Protein AF-A0A1B0BIV6-F1 (afdb_monomer_lite)

Radius of gyration: 35.6 Å; chains: 1; bounding box: 44×99×68 Å

Sequence (105 aa):
MRLVGKKIVEISVAVNWYRNVVSNYLKHSDKYSRIKHSGVILTVDQWRKRKRIRHLATNEIKAKLVANLRRHRVQQLLKDAIRLGYEHKIAKPRFTLCHKNAPFL

Structure (mmCIF, N/CA/C/O backbone):
data_AF-A0A1B0BIV6-F1
#
_entry.id   AF-A0A1B0BIV6-F1
#
loop_
_atom_site.group_PDB
_atom_site.id
_atom_site.type_symbol
_atom_site.label_atom_id
_atom_site.label_alt_id
_atom_site.label_comp_id
_atom_site.label_asym_id
_atom_site.label_entity_id
_atom_site.label_seq_id
_atom_site.pdbx_PDB_ins_code
_atom_site.Cartn_x
_atom_site.Cartn_y
_atom_site.Cartn_z
_atom_site.occupancy
_atom_site.B_iso_or_equiv
_atom_site.auth_seq_id
_atom_site.auth_comp_id
_atom_site.auth_asym_id
_atom_site.auth_atom_id
_atom_site.pdbx_PDB_model_num
ATOM 1 N N . MET A 1 1 ? -28.073 4.064 11.476 1.00 58.59 1 MET A N 1
ATOM 2 C CA . MET A 1 1 ? -27.286 3.220 12.406 1.00 58.59 1 MET A CA 1
ATOM 3 C C . MET A 1 1 ? -26.933 4.064 13.636 1.00 58.59 1 MET A C 1
ATOM 5 O O . MET A 1 1 ? -26.197 5.028 13.484 1.00 58.59 1 MET A O 1
ATOM 9 N N . ARG A 1 2 ? -27.516 3.814 14.823 1.00 66.75 2 ARG A N 1
ATOM 10 C CA . ARG A 1 2 ? -27.185 4.586 16.045 1.00 66.75 2 ARG A CA 1
ATOM 11 C C . ARG A 1 2 ? -25.873 4.054 16.640 1.00 66.75 2 ARG A C 1
ATOM 13 O O . ARG A 1 2 ? -25.800 2.878 16.990 1.00 66.75 2 ARG A O 1
ATOM 20 N N . LEU A 1 3 ? -24.843 4.901 16.704 1.00 68.38 3 LEU A N 1
ATOM 21 C CA . LEU A 1 3 ? -23.510 4.575 17.249 1.00 68.38 3 LEU A CA 1
ATOM 22 C C . LEU A 1 3 ? -23.336 5.003 18.720 1.00 68.38 3 LEU A C 1
ATOM 24 O O . LEU A 1 3 ? -22.324 4.692 19.339 1.00 68.38 3 LEU A O 1
ATOM 28 N N . VAL A 1 4 ? -24.321 5.711 19.278 1.00 72.88 4 VAL A N 1
ATOM 29 C CA . VAL A 1 4 ? -24.288 6.256 20.642 1.00 72.88 4 VAL A CA 1
ATOM 30 C C . VAL A 1 4 ? -24.298 5.114 21.664 1.00 72.88 4 VAL A C 1
ATOM 32 O O . VAL A 1 4 ? -25.176 4.257 21.613 1.00 72.88 4 VAL A O 1
ATOM 35 N N . GLY A 1 5 ? -23.312 5.095 22.566 1.00 79.44 5 GLY A N 1
ATOM 36 C CA . GLY A 1 5 ? -23.193 4.103 23.646 1.00 79.44 5 GLY A CA 1
ATOM 37 C C . GLY A 1 5 ? -22.549 2.763 23.261 1.00 79.44 5 GLY A C 1
ATOM 38 O O . GLY A 1 5 ? -22.423 1.890 24.115 1.00 79.44 5 GLY A O 1
ATOM 39 N N . LYS A 1 6 ? -22.119 2.581 22.007 1.00 86.31 6 LYS A N 1
ATOM 40 C CA . LYS A 1 6 ? -21.479 1.333 21.558 1.00 86.31 6 LYS A CA 1
ATOM 41 C C . LYS A 1 6 ? -19.998 1.272 21.916 1.00 86.31 6 LYS A C 1
ATOM 43 O O . LYS A 1 6 ? -19.293 2.282 21.900 1.00 86.31 6 LYS A O 1
ATOM 48 N N . LYS A 1 7 ? -19.496 0.059 22.164 1.00 92.31 7 LYS A N 1
ATOM 49 C CA . LYS A 1 7 ? -18.056 -0.175 22.352 1.00 92.31 7 LYS A CA 1
ATOM 50 C C . LYS A 1 7 ? -17.303 0.123 21.051 1.00 92.31 7 LYS A C 1
ATOM 52 O O . LYS A 1 7 ? -17.774 -0.199 19.963 1.00 92.31 7 LYS A O 1
ATOM 57 N N . ILE A 1 8 ? -16.076 0.646 21.159 1.00 91.44 8 ILE A N 1
ATOM 58 C CA . ILE A 1 8 ? -15.207 0.968 20.003 1.00 91.44 8 ILE A CA 1
ATOM 59 C C . ILE A 1 8 ? -15.034 -0.234 19.062 1.00 91.44 8 ILE A C 1
ATOM 61 O O . ILE A 1 8 ? -14.944 -0.063 17.850 1.00 91.44 8 ILE A O 1
ATOM 65 N N . VAL A 1 9 ? -15.017 -1.454 19.607 1.00 93.31 9 VAL A N 1
ATOM 66 C CA . VAL A 1 9 ? -14.917 -2.697 18.829 1.00 93.31 9 VAL A CA 1
ATOM 67 C C . VAL A 1 9 ? -16.105 -2.876 17.884 1.00 93.31 9 VAL A C 1
ATOM 69 O O . VAL A 1 9 ? -15.907 -3.183 16.714 1.00 93.31 9 VAL A O 1
ATOM 72 N N . GLU A 1 10 ? -17.324 -2.649 18.365 1.00 93.06 10 GLU A N 1
ATOM 73 C CA . GLU A 1 10 ? -18.545 -2.793 17.565 1.00 93.06 10 GLU A CA 1
ATOM 74 C C . GLU A 1 10 ? -18.610 -1.734 16.470 1.00 93.06 10 GLU A C 1
ATOM 76 O O . GLU A 1 10 ? -18.988 -2.029 15.340 1.00 93.06 10 GLU A O 1
ATOM 81 N N . ILE A 1 11 ? -18.197 -0.507 16.798 1.00 91.44 11 ILE A N 1
ATOM 82 C CA . ILE A 1 11 ? -18.099 0.583 15.829 1.00 91.44 11 ILE A CA 1
ATOM 83 C C . ILE A 1 11 ? -17.068 0.209 14.759 1.00 91.44 11 ILE A C 1
ATOM 85 O O . ILE A 1 11 ? -17.383 0.241 13.580 1.00 91.44 11 ILE A O 1
ATOM 89 N N . SER A 1 12 ? -15.874 -0.230 15.159 1.00 93.56 12 SER A N 1
ATOM 90 C CA . SER A 1 12 ? -14.800 -0.677 14.261 1.00 93.56 12 SER A CA 1
ATOM 91 C C . SER A 1 12 ? -15.256 -1.751 13.270 1.00 93.56 12 SER A C 1
ATOM 93 O O . SER A 1 12 ? -14.968 -1.625 12.082 1.00 93.56 12 SER A O 1
ATOM 95 N N . VAL A 1 13 ? -16.019 -2.749 13.725 1.00 93.12 13 VAL A N 1
ATOM 96 C CA . VAL A 1 13 ? -16.598 -3.783 12.852 1.00 93.12 13 VAL A CA 1
ATOM 97 C C . VAL A 1 13 ? -17.661 -3.190 11.923 1.00 93.12 13 VAL A C 1
ATOM 99 O O . VAL A 1 13 ? -17.630 -3.440 10.724 1.00 93.12 13 VAL A O 1
ATOM 102 N N . ALA A 1 14 ? -18.563 -2.362 12.452 1.00 92.25 14 ALA A N 1
ATOM 103 C CA . ALA A 1 14 ? -19.639 -1.739 11.685 1.00 92.25 14 ALA A CA 1
ATOM 104 C C . ALA A 1 14 ? -19.145 -0.822 10.554 1.00 92.25 14 ALA A C 1
ATOM 106 O O . ALA A 1 14 ? -19.751 -0.807 9.486 1.00 92.25 14 ALA A O 1
ATOM 107 N N . VAL A 1 15 ? -18.069 -0.057 10.781 1.00 90.56 15 VAL A N 1
ATOM 108 C CA . VAL A 1 15 ? -17.464 0.824 9.760 1.00 90.56 15 VAL A CA 1
ATOM 109 C C . VAL A 1 15 ? -16.301 0.166 9.009 1.00 90.56 15 VAL A C 1
ATOM 111 O O . VAL A 1 15 ? -15.711 0.799 8.139 1.00 90.56 15 VAL A O 1
ATOM 114 N N . ASN A 1 16 ? -15.965 -1.090 9.326 1.00 94.69 16 ASN A N 1
ATOM 115 C CA . ASN A 1 16 ? -14.816 -1.823 8.785 1.00 94.69 16 ASN A CA 1
ATOM 116 C C . ASN A 1 16 ? -13.484 -1.045 8.875 1.00 94.69 16 ASN A C 1
ATOM 118 O O . ASN A 1 16 ? -12.672 -1.034 7.950 1.00 94.69 16 ASN A O 1
ATOM 122 N N . TRP A 1 17 ? -13.273 -0.333 9.982 1.00 92.81 17 TRP A N 1
ATOM 123 C CA . TRP A 1 17 ? -12.102 0.518 10.214 1.00 92.81 17 TRP A CA 1
ATOM 124 C C . TRP A 1 17 ? -11.345 0.060 11.454 1.00 92.81 17 TRP A C 1
ATOM 126 O O . TRP A 1 17 ? -11.940 -0.435 12.408 1.00 92.81 17 TRP A O 1
ATOM 136 N N . TYR A 1 18 ? -10.028 0.267 11.491 1.00 94.62 18 TYR A N 1
ATOM 137 C CA . TYR A 1 18 ? -9.214 -0.099 12.650 1.00 94.62 18 TYR A CA 1
ATOM 138 C C . TYR A 1 18 ? -9.651 0.637 13.923 1.00 94.62 18 TYR A C 1
ATOM 140 O O . TYR A 1 18 ? -9.912 1.841 13.909 1.00 94.62 18 TYR A O 1
ATOM 148 N N . ARG A 1 19 ? -9.625 -0.070 15.060 1.00 93.75 19 ARG A N 1
ATOM 149 C CA . ARG A 1 19 ? -9.989 0.475 16.383 1.00 93.75 19 ARG A CA 1
ATOM 150 C C . ARG A 1 19 ? -9.233 1.762 16.726 1.00 93.75 19 ARG A C 1
ATOM 152 O O . ARG A 1 19 ? -9.833 2.678 17.276 1.00 93.75 19 ARG A O 1
ATOM 159 N N . ASN A 1 20 ? -7.953 1.857 16.359 1.00 93.88 20 ASN A N 1
ATOM 160 C CA . ASN A 1 20 ? -7.136 3.052 16.602 1.00 93.88 20 ASN A CA 1
ATOM 161 C C . ASN A 1 20 ? -7.629 4.265 15.803 1.00 93.88 20 ASN A C 1
ATOM 163 O O . ASN A 1 20 ? -7.686 5.367 16.339 1.00 93.88 20 ASN A O 1
ATOM 167 N N . VAL A 1 21 ? -8.034 4.057 14.547 1.00 90.19 21 VAL A N 1
ATOM 168 C CA . VAL A 1 21 ? -8.581 5.109 13.675 1.00 90.19 21 VAL A CA 1
ATOM 169 C C . VAL A 1 21 ? -9.915 5.598 14.231 1.00 90.19 21 VAL A C 1
ATOM 171 O O . VAL A 1 21 ? -10.107 6.797 14.410 1.00 90.19 21 VAL A O 1
ATOM 174 N N . VAL A 1 22 ? -10.801 4.668 14.597 1.00 91.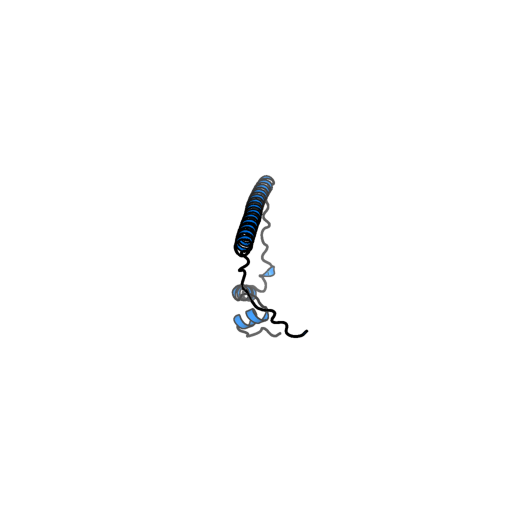06 22 VAL A N 1
ATOM 175 C CA . VAL A 1 22 ? -12.099 4.982 15.214 1.00 91.06 22 VAL A CA 1
ATOM 176 C C . VAL A 1 22 ? -11.917 5.711 16.547 1.00 91.06 22 VAL A C 1
ATOM 178 O O . VAL A 1 22 ? -12.565 6.724 16.789 1.00 91.06 22 VAL A O 1
ATOM 181 N N . SER A 1 23 ? -10.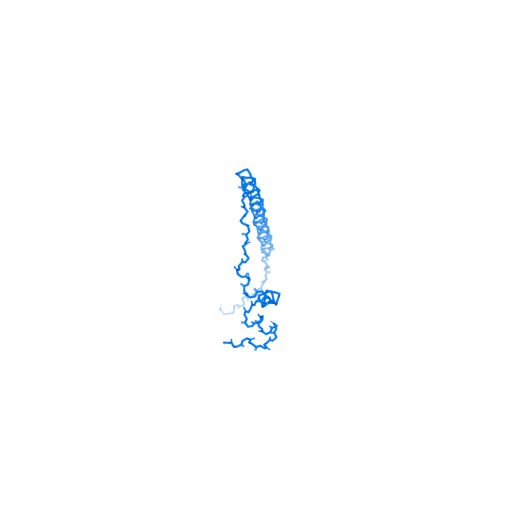999 5.247 17.396 1.00 91.62 23 SER A N 1
ATOM 182 C CA . SER A 1 23 ? -10.664 5.904 18.664 1.00 91.62 23 SER A CA 1
ATOM 183 C C . SER A 1 23 ? -10.160 7.332 18.445 1.00 91.62 23 SER A C 1
ATOM 185 O O . SER A 1 23 ? -10.623 8.255 19.112 1.00 91.62 23 SER A O 1
ATOM 187 N N . ASN A 1 24 ? -9.227 7.533 17.512 1.00 89.88 24 ASN A N 1
ATOM 188 C CA . ASN A 1 24 ? -8.689 8.861 17.211 1.00 89.88 24 ASN A CA 1
ATOM 189 C C . ASN A 1 24 ? -9.762 9.795 16.640 1.00 89.88 24 ASN A C 1
ATOM 191 O O . ASN A 1 24 ? -9.798 10.970 17.003 1.00 89.88 24 ASN A O 1
ATOM 195 N N . TYR A 1 25 ? -10.664 9.269 15.809 1.00 88.81 25 TYR A N 1
ATOM 196 C CA . TYR A 1 25 ? -11.804 10.016 15.289 1.00 88.81 25 TYR A CA 1
ATOM 197 C C . TYR A 1 25 ? -12.757 10.457 16.401 1.00 88.81 25 TYR A C 1
ATOM 199 O O . TYR A 1 25 ? -13.107 11.628 16.470 1.00 88.81 25 TYR A O 1
ATOM 207 N N . LEU A 1 26 ? -13.136 9.560 17.315 1.00 88.12 26 LEU A N 1
ATOM 208 C CA . LEU A 1 26 ? -14.063 9.889 18.403 1.00 88.12 26 LEU A CA 1
ATOM 209 C C . LEU A 1 26 ? -13.474 10.904 19.398 1.00 88.12 26 LEU A C 1
ATOM 211 O O . LEU A 1 26 ? -14.199 11.776 19.870 1.00 88.12 26 LEU A O 1
ATOM 215 N N . LYS A 1 27 ? -12.166 10.833 19.684 1.00 89.75 27 LYS A N 1
ATOM 216 C CA . LYS A 1 27 ? -11.472 11.772 20.589 1.00 89.75 27 LYS A CA 1
ATOM 217 C C . LYS A 1 27 ? -11.352 13.191 20.032 1.00 89.75 27 LYS A C 1
ATOM 219 O O . LYS A 1 27 ? -11.294 14.145 20.802 1.00 89.75 27 LYS A O 1
ATOM 224 N N . HIS A 1 28 ? -11.276 13.329 18.712 1.00 87.81 28 HIS A N 1
ATOM 225 C CA . HIS A 1 28 ? -11.015 14.600 18.037 1.00 87.81 28 HIS A CA 1
ATOM 226 C C . HIS A 1 28 ? -11.990 14.824 16.881 1.00 87.81 28 HIS A C 1
ATOM 228 O O . HIS A 1 28 ? -11.580 15.259 15.810 1.00 87.81 28 HIS A O 1
ATOM 234 N N . SER A 1 29 ? -13.267 14.487 17.065 1.00 85.06 29 SER A N 1
ATOM 235 C CA . SER A 1 29 ? -14.251 14.443 15.969 1.00 85.06 29 SER A CA 1
ATOM 236 C C . SER A 1 29 ? -14.410 15.777 15.230 1.00 85.06 29 SER A C 1
ATOM 238 O O . SER A 1 29 ? -14.552 15.800 14.009 1.00 85.06 29 SER A O 1
ATOM 240 N N . ASP A 1 30 ? -14.289 16.889 15.950 1.00 83.62 30 ASP A N 1
ATOM 241 C CA . ASP A 1 30 ? -14.319 18.266 15.454 1.00 83.62 30 ASP A CA 1
ATOM 242 C C . ASP A 1 30 ? -13.058 18.661 14.660 1.00 83.62 30 ASP A C 1
ATOM 244 O O . ASP A 1 30 ? -13.111 19.504 13.758 1.00 83.62 30 ASP A O 1
ATOM 248 N N . LYS A 1 31 ? -11.918 18.044 14.986 1.00 83.56 31 LYS A N 1
ATOM 249 C CA . LYS A 1 31 ? -10.587 18.376 14.451 1.00 83.56 31 LYS A CA 1
ATOM 250 C C . LYS A 1 31 ? -10.039 17.345 13.472 1.00 83.56 31 LYS A C 1
ATOM 252 O O . LYS A 1 31 ? -9.097 17.665 12.754 1.00 83.56 31 LYS A O 1
ATOM 257 N N . TYR A 1 32 ? -10.613 16.146 13.403 1.00 80.44 32 TYR A N 1
ATOM 258 C CA . TYR A 1 32 ? -10.036 15.004 12.691 1.00 80.44 32 TYR A CA 1
ATOM 259 C C . TYR A 1 32 ? -9.790 15.292 11.205 1.00 80.44 32 TYR A C 1
ATOM 261 O O . TYR A 1 32 ? -8.738 14.955 10.671 1.00 80.44 32 TYR A O 1
ATOM 269 N N . SER A 1 33 ? -10.726 15.978 10.544 1.00 75.00 33 SER A N 1
ATOM 270 C CA . SER A 1 33 ? -10.608 16.394 9.139 1.00 75.00 33 SER A CA 1
ATOM 271 C C . SER A 1 33 ? -9.913 17.746 8.944 1.00 75.00 33 SER A C 1
ATOM 273 O O . SER A 1 33 ? -9.629 18.135 7.814 1.00 75.00 33 SER A O 1
ATOM 275 N N . ARG A 1 34 ? -9.646 18.482 10.030 1.00 77.38 34 ARG A N 1
ATOM 276 C CA . ARG A 1 34 ? -9.066 19.835 9.999 1.00 77.38 34 ARG A CA 1
ATOM 277 C C . ARG A 1 34 ? -7.547 19.839 10.139 1.00 77.38 34 ARG A C 1
ATOM 279 O O . ARG A 1 34 ? -6.937 20.907 10.073 1.00 77.38 34 ARG A O 1
ATOM 286 N N . ILE A 1 35 ? -6.930 18.673 10.327 1.00 75.94 35 ILE A N 1
ATOM 287 C CA . ILE A 1 35 ? -5.475 18.539 10.364 1.00 75.94 35 ILE A CA 1
ATOM 288 C C . ILE A 1 35 ? -4.937 18.848 8.964 1.00 75.94 35 ILE A C 1
ATOM 290 O O . ILE A 1 35 ? -5.040 18.044 8.039 1.00 75.94 35 ILE A O 1
ATOM 294 N N . LYS A 1 36 ? -4.366 20.044 8.798 1.00 73.62 36 LYS A N 1
ATOM 295 C CA . LYS A 1 36 ? -3.649 20.411 7.577 1.00 73.62 36 LYS A CA 1
ATOM 296 C C . LYS A 1 36 ? -2.312 19.683 7.570 1.00 73.62 36 LYS A C 1
ATOM 298 O O . LYS A 1 36 ? -1.449 19.951 8.402 1.00 73.62 36 LYS A O 1
ATOM 303 N N . HIS A 1 37 ? -2.126 18.786 6.613 1.00 72.38 37 HIS A N 1
ATOM 304 C CA . HIS A 1 37 ? -0.802 18.265 6.311 1.00 72.38 37 HIS A CA 1
ATOM 305 C C . HIS A 1 37 ? -0.029 19.336 5.544 1.00 72.38 37 HIS A C 1
ATOM 307 O O . HIS A 1 37 ? -0.509 19.844 4.528 1.00 72.38 37 HIS A O 1
ATOM 313 N N . SER A 1 38 ? 1.159 19.702 6.026 1.00 78.19 38 SER A N 1
ATOM 314 C CA . SER A 1 38 ? 2.061 20.538 5.244 1.00 78.19 38 SER A CA 1
ATOM 315 C C . SER A 1 38 ? 2.438 19.778 3.973 1.00 78.19 38 SER A C 1
ATOM 317 O O . SER A 1 38 ? 2.952 18.658 4.011 1.00 78.19 38 SER A O 1
ATOM 319 N N . GLY A 1 39 ? 2.133 20.373 2.820 1.00 68.81 39 GLY A N 1
ATOM 320 C CA . GLY A 1 39 ? 2.620 19.864 1.549 1.00 68.81 39 GLY A CA 1
ATOM 321 C C . GLY A 1 39 ? 4.143 19.897 1.559 1.00 68.81 39 GLY A C 1
ATOM 322 O O . GLY A 1 39 ? 4.745 20.880 1.994 1.00 68.81 39 GLY A O 1
ATOM 323 N N . VAL A 1 40 ? 4.783 18.826 1.096 1.00 77.06 40 VAL A N 1
ATOM 324 C CA . VAL A 1 40 ? 6.237 18.830 0.946 1.00 77.06 40 VAL A CA 1
ATOM 325 C C . VAL A 1 40 ? 6.586 19.791 -0.189 1.00 77.06 40 VAL A C 1
ATOM 327 O O . VAL A 1 40 ? 6.460 19.440 -1.362 1.00 77.06 40 VAL A O 1
ATOM 330 N N . ILE A 1 41 ? 7.031 20.998 0.156 1.00 73.06 41 ILE A N 1
ATOM 331 C CA . ILE A 1 41 ? 7.604 21.941 -0.804 1.00 73.06 41 ILE A CA 1
ATOM 332 C C . ILE A 1 41 ? 9.027 21.464 -1.083 1.00 73.06 41 ILE A C 1
ATOM 334 O O . ILE A 1 41 ? 9.935 21.644 -0.275 1.00 73.06 41 ILE A O 1
ATOM 338 N N . LEU A 1 42 ? 9.203 20.777 -2.208 1.00 74.62 42 LEU A N 1
ATOM 339 C CA . LEU A 1 42 ? 10.520 20.358 -2.671 1.00 74.62 42 LEU A CA 1
ATOM 340 C C . LEU A 1 42 ? 11.131 21.473 -3.504 1.00 74.62 42 LEU A C 1
ATOM 342 O O . LEU A 1 42 ? 10.493 21.979 -4.426 1.00 74.62 42 LEU A O 1
ATOM 346 N N . THR A 1 43 ? 12.398 21.787 -3.250 1.00 82.38 43 THR A N 1
ATOM 347 C CA . THR A 1 43 ? 13.177 22.570 -4.212 1.00 82.38 43 THR A CA 1
ATOM 348 C C . THR A 1 43 ? 13.343 21.775 -5.514 1.00 82.38 43 THR A C 1
ATOM 350 O O . THR A 1 43 ? 13.272 20.538 -5.519 1.00 82.38 43 THR A O 1
ATOM 353 N N . VAL A 1 44 ? 13.585 22.466 -6.635 1.00 77.44 44 VAL A N 1
ATOM 354 C CA . VAL A 1 44 ? 13.768 21.834 -7.960 1.00 77.44 44 VAL A CA 1
ATOM 355 C C . VAL A 1 44 ? 14.822 20.718 -7.908 1.00 77.44 44 VAL A C 1
ATOM 357 O O . VAL A 1 44 ? 14.619 19.638 -8.471 1.00 77.44 44 VAL A O 1
ATOM 360 N N . ASP A 1 45 ? 15.903 20.926 -7.157 1.00 81.38 45 ASP A N 1
ATOM 361 C CA . ASP A 1 45 ? 16.974 19.942 -6.991 1.00 81.38 45 ASP A CA 1
ATOM 362 C C . ASP A 1 45 ? 16.556 18.728 -6.167 1.00 81.38 45 ASP A C 1
ATOM 364 O O . ASP A 1 45 ? 16.868 17.590 -6.530 1.00 81.38 45 ASP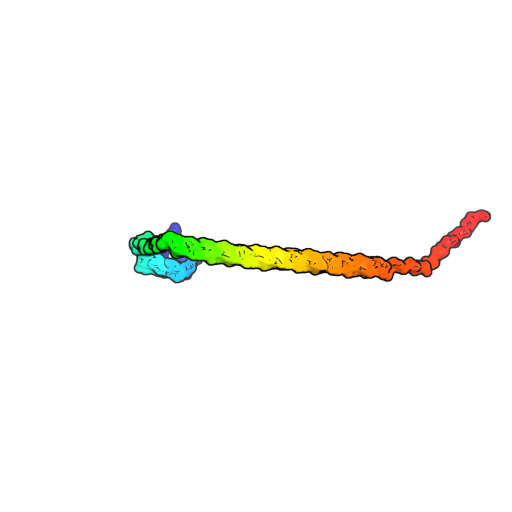 A O 1
ATOM 368 N N . GLN A 1 46 ? 15.809 18.929 -5.082 1.00 81.31 46 GLN A N 1
ATOM 369 C CA . GLN A 1 46 ? 15.274 17.822 -4.291 1.00 81.31 46 GLN A CA 1
ATOM 370 C C . GLN A 1 46 ? 14.265 17.000 -5.098 1.00 81.31 46 GLN A C 1
ATOM 372 O O . GLN A 1 46 ? 14.256 15.768 -5.011 1.00 81.31 46 GLN A O 1
ATOM 377 N N . TRP A 1 47 ? 13.458 17.654 -5.936 1.00 79.69 47 TRP A N 1
ATOM 378 C CA . TRP A 1 47 ? 12.537 16.970 -6.837 1.00 79.69 47 TRP A CA 1
ATOM 379 C C . TRP A 1 47 ? 13.283 16.137 -7.885 1.00 79.69 47 TRP A C 1
ATOM 381 O O . TRP A 1 47 ? 12.987 14.948 -8.046 1.00 79.69 47 TRP A O 1
ATOM 391 N N . ARG A 1 48 ? 14.311 16.706 -8.535 1.00 81.75 48 ARG A N 1
ATOM 392 C CA . ARG A 1 48 ? 15.174 15.980 -9.487 1.00 81.75 48 ARG A CA 1
ATOM 393 C C . ARG A 1 48 ? 15.873 14.790 -8.829 1.00 81.75 48 ARG A C 1
ATOM 395 O O . ARG A 1 48 ? 15.850 13.696 -9.395 1.00 81.75 48 ARG A O 1
ATOM 402 N N . LYS A 1 49 ? 16.429 14.959 -7.622 1.00 83.25 49 LYS A N 1
ATOM 403 C CA . LYS A 1 49 ? 17.056 13.871 -6.846 1.00 83.25 49 LYS A CA 1
ATOM 404 C C . LYS A 1 49 ? 16.056 12.753 -6.536 1.00 83.25 49 LYS A C 1
ATOM 406 O O . LYS A 1 49 ? 16.317 11.597 -6.862 1.00 83.25 49 LYS A O 1
ATOM 411 N N . ARG A 1 50 ? 14.869 13.082 -6.010 1.00 81.75 50 ARG A N 1
ATOM 412 C CA . ARG A 1 50 ? 13.807 12.090 -5.740 1.00 81.75 50 ARG A CA 1
ATOM 413 C C . ARG A 1 50 ? 13.320 11.384 -7.002 1.00 81.75 50 ARG A C 1
ATOM 415 O O . ARG A 1 50 ? 12.981 10.203 -6.950 1.00 81.75 50 ARG A O 1
ATOM 422 N N . LYS A 1 51 ? 13.249 12.086 -8.134 1.00 80.31 51 LYS A N 1
ATOM 423 C CA . LYS A 1 51 ? 12.864 11.492 -9.420 1.00 80.31 51 LYS A CA 1
ATOM 424 C C . LYS A 1 51 ? 13.921 10.499 -9.911 1.00 80.31 51 LYS A C 1
ATOM 426 O O . LYS A 1 51 ? 13.559 9.396 -10.308 1.00 80.31 51 LYS A O 1
ATOM 431 N N . ARG A 1 52 ? 15.212 10.841 -9.817 1.00 83.00 52 ARG A N 1
ATOM 432 C CA . ARG A 1 52 ? 16.317 9.927 -10.163 1.00 83.00 52 ARG A CA 1
ATOM 433 C C . ARG A 1 52 ? 16.310 8.664 -9.300 1.00 83.00 52 ARG A C 1
ATOM 435 O O . ARG A 1 52 ? 16.355 7.575 -9.856 1.00 83.00 52 ARG A O 1
ATOM 442 N N . ILE A 1 53 ? 16.163 8.799 -7.979 1.00 82.56 53 ILE A N 1
ATOM 443 C CA . ILE A 1 53 ? 16.094 7.651 -7.055 1.00 82.56 53 ILE A CA 1
ATOM 444 C C . ILE A 1 53 ? 14.930 6.720 -7.423 1.00 82.56 53 ILE A C 1
ATOM 446 O O . ILE A 1 53 ? 15.116 5.511 -7.529 1.00 82.56 53 ILE A O 1
ATOM 450 N N . ARG A 1 54 ? 13.740 7.276 -7.690 1.00 81.81 54 ARG A N 1
ATOM 451 C CA . ARG A 1 54 ? 12.577 6.479 -8.113 1.00 81.81 54 ARG A CA 1
ATOM 452 C C . ARG A 1 54 ? 12.815 5.744 -9.433 1.00 81.81 54 ARG A C 1
ATOM 454 O O . ARG A 1 54 ? 12.467 4.570 -9.536 1.00 81.81 54 ARG A O 1
ATOM 461 N N . HIS A 1 55 ? 13.422 6.399 -10.423 1.00 80.69 55 HIS A N 1
ATOM 462 C CA . HIS A 1 55 ? 13.761 5.745 -11.690 1.00 80.69 55 HIS A CA 1
ATOM 463 C C . HIS A 1 55 ? 14.772 4.608 -11.508 1.00 80.69 55 HIS A C 1
ATOM 465 O O . HIS A 1 55 ? 14.563 3.535 -12.070 1.00 80.69 55 HIS A O 1
ATOM 471 N N . LEU A 1 56 ? 15.820 4.808 -10.702 1.00 80.44 56 LEU A N 1
ATOM 472 C CA . LEU A 1 56 ? 16.817 3.770 -10.416 1.00 80.44 56 LEU A CA 1
ATOM 473 C C . LEU A 1 56 ? 16.180 2.551 -9.739 1.00 80.44 56 LEU A C 1
ATOM 475 O O . LEU A 1 56 ? 16.314 1.440 -10.247 1.00 80.44 56 LEU A O 1
ATOM 479 N N . ALA A 1 57 ? 15.385 2.764 -8.687 1.00 79.81 57 ALA A N 1
ATOM 480 C CA . ALA A 1 57 ? 14.676 1.683 -8.000 1.00 79.81 57 ALA A CA 1
ATOM 481 C C . ALA A 1 57 ? 13.735 0.911 -8.945 1.00 79.81 57 ALA A C 1
ATOM 483 O O . ALA A 1 57 ? 13.675 -0.317 -8.917 1.00 79.81 57 ALA A O 1
ATOM 484 N N . THR A 1 58 ? 13.033 1.620 -9.834 1.00 82.31 58 THR A N 1
ATOM 485 C CA . THR A 1 58 ? 12.130 0.990 -10.813 1.00 82.31 58 THR A CA 1
ATOM 486 C C . THR A 1 58 ? 12.902 0.138 -11.824 1.00 82.31 58 THR A C 1
ATOM 488 O O . THR A 1 58 ? 12.474 -0.967 -12.161 1.00 82.31 58 THR A O 1
ATOM 491 N N . ASN A 1 59 ? 14.059 0.618 -12.287 1.00 83.00 59 ASN A N 1
ATOM 492 C CA . ASN A 1 59 ? 14.908 -0.115 -13.224 1.00 83.00 59 ASN A CA 1
ATOM 493 C C . ASN A 1 59 ? 15.513 -1.372 -12.588 1.00 83.00 59 ASN A C 1
ATOM 495 O O . ASN A 1 59 ? 15.536 -2.422 -13.230 1.00 83.00 59 ASN A O 1
ATOM 499 N N . GLU A 1 60 ? 15.929 -1.305 -11.323 1.00 83.62 60 GLU A N 1
ATOM 500 C CA . GLU A 1 60 ? 16.406 -2.474 -10.575 1.00 83.62 60 GLU A CA 1
ATOM 501 C C . GLU A 1 60 ? 15.312 -3.534 -10.395 1.00 83.62 60 GLU A C 1
ATOM 503 O O . GLU A 1 60 ? 15.552 -4.723 -10.616 1.00 83.62 60 GLU A O 1
ATOM 508 N N . ILE A 1 61 ? 14.088 -3.118 -10.048 1.00 82.38 61 ILE A N 1
ATOM 509 C CA . ILE A 1 61 ? 12.938 -4.027 -9.930 1.00 82.38 61 ILE A CA 1
ATOM 510 C C . ILE A 1 61 ? 12.639 -4.686 -11.281 1.00 82.38 61 ILE A C 1
ATOM 512 O O . ILE A 1 61 ? 12.465 -5.905 -11.355 1.00 82.38 61 ILE A O 1
ATOM 516 N N . LYS A 1 62 ? 12.639 -3.905 -12.368 1.00 84.44 62 LYS A N 1
ATOM 517 C CA . LYS A 1 62 ? 12.423 -4.415 -13.727 1.00 84.44 62 LYS A CA 1
ATOM 518 C C . LYS A 1 62 ? 13.498 -5.428 -14.131 1.00 84.44 62 LYS A C 1
ATOM 520 O O . LYS A 1 62 ? 13.163 -6.476 -14.677 1.00 84.44 62 LYS A O 1
ATOM 525 N N . ALA A 1 63 ? 14.768 -5.158 -13.829 1.00 86.50 63 ALA A N 1
ATOM 526 C CA . ALA A 1 63 ? 15.867 -6.079 -14.108 1.00 86.50 63 ALA A CA 1
ATOM 527 C C . ALA A 1 63 ? 15.708 -7.409 -13.351 1.00 86.50 63 ALA A C 1
ATOM 529 O O . ALA A 1 63 ? 15.829 -8.477 -13.955 1.00 86.50 63 ALA A O 1
ATOM 530 N N . LYS A 1 64 ? 15.350 -7.357 -12.059 1.00 88.38 64 LYS A N 1
ATOM 531 C CA . LYS A 1 64 ? 15.077 -8.554 -11.243 1.00 88.38 64 LYS A CA 1
ATOM 532 C C . LYS A 1 64 ? 13.906 -9.374 -11.791 1.00 88.38 64 LYS A C 1
ATOM 534 O O . LYS A 1 64 ? 14.004 -10.595 -11.881 1.00 88.38 64 LYS A O 1
ATOM 539 N N . LEU A 1 65 ? 12.824 -8.719 -12.214 1.00 87.25 65 LEU A N 1
ATOM 540 C CA . LEU A 1 65 ? 11.676 -9.388 -12.837 1.00 87.25 65 LEU A CA 1
ATOM 541 C C . LEU A 1 65 ? 12.061 -10.095 -14.143 1.00 87.25 65 LEU A C 1
ATOM 543 O O . LEU A 1 65 ? 11.719 -11.261 -14.331 1.00 87.25 65 LEU A O 1
ATOM 547 N N . VAL A 1 66 ? 12.817 -9.429 -15.021 1.00 85.81 66 VAL A N 1
ATOM 548 C CA . VAL A 1 66 ? 13.298 -10.031 -16.277 1.00 85.81 66 VAL A CA 1
ATOM 549 C C . VAL A 1 66 ? 14.210 -11.229 -16.003 1.00 85.81 66 VAL A C 1
ATOM 551 O O . VAL A 1 66 ? 14.075 -12.260 -16.663 1.00 85.81 66 VAL A O 1
ATOM 554 N N . ALA A 1 67 ? 15.104 -11.131 -15.017 1.00 84.38 67 ALA A N 1
ATOM 555 C CA . ALA A 1 67 ? 15.959 -12.244 -14.612 1.00 84.38 67 ALA A CA 1
ATOM 556 C C . ALA A 1 67 ? 15.137 -13.448 -14.114 1.00 84.38 67 ALA A C 1
ATOM 558 O O . ALA A 1 67 ? 15.397 -14.580 -14.522 1.00 84.38 67 ALA A O 1
ATOM 559 N N . ASN A 1 68 ? 14.098 -13.208 -13.309 1.00 87.75 68 ASN A N 1
ATOM 560 C CA . ASN A 1 68 ? 13.202 -14.258 -12.820 1.00 87.75 68 ASN A CA 1
ATOM 561 C C . ASN A 1 68 ? 12.405 -14.925 -13.949 1.00 87.75 68 ASN A C 1
ATOM 563 O O . ASN A 1 68 ? 12.334 -16.153 -13.997 1.00 87.75 68 ASN A O 1
ATOM 567 N N . LEU A 1 69 ? 11.867 -14.145 -14.893 1.00 82.62 69 LEU A N 1
ATOM 568 C CA . LEU A 1 69 ? 11.169 -14.683 -16.068 1.00 82.62 69 LEU A CA 1
ATOM 569 C C . LEU A 1 69 ? 12.093 -15.558 -16.924 1.00 82.62 69 LEU A C 1
ATOM 571 O O . LEU A 1 69 ? 11.707 -16.649 -17.347 1.00 82.62 69 LEU A O 1
ATOM 575 N N . ARG A 1 70 ? 13.339 -15.117 -17.143 1.00 84.25 70 ARG A N 1
ATOM 576 C CA . ARG A 1 70 ? 14.348 -15.907 -17.864 1.00 84.25 70 ARG A CA 1
ATOM 577 C C . ARG A 1 70 ? 14.672 -17.204 -17.128 1.00 84.25 70 ARG A C 1
ATOM 579 O O . ARG A 1 70 ? 14.691 -18.257 -17.758 1.00 84.25 70 ARG A O 1
ATOM 586 N N . ARG A 1 71 ? 14.863 -17.152 -15.806 1.00 86.62 71 ARG A N 1
ATOM 587 C CA . ARG A 1 71 ? 15.125 -18.338 -14.976 1.00 86.62 71 ARG A CA 1
ATOM 588 C C . ARG A 1 71 ? 13.986 -19.352 -15.059 1.00 86.62 71 ARG A C 1
ATOM 590 O O . ARG A 1 71 ? 14.256 -20.531 -15.262 1.00 86.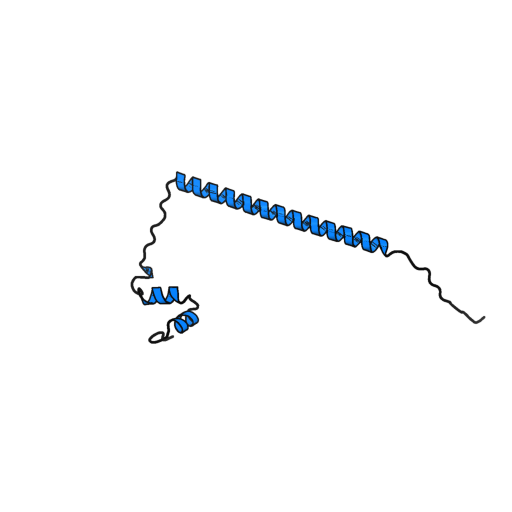62 71 ARG A O 1
ATOM 597 N N . HIS A 1 72 ? 12.738 -18.896 -14.959 1.00 87.19 72 HIS A N 1
ATOM 598 C CA . HIS A 1 72 ? 11.568 -19.763 -15.097 1.00 87.19 72 HIS A CA 1
ATOM 599 C C . HIS A 1 72 ? 11.533 -20.441 -16.470 1.00 87.19 72 HIS A C 1
ATOM 601 O O . HIS A 1 72 ? 11.344 -21.650 -16.564 1.00 87.19 72 HIS A O 1
ATOM 607 N N . ARG A 1 73 ? 11.789 -19.680 -17.542 1.00 84.25 73 ARG A N 1
ATOM 608 C CA . ARG A 1 73 ? 11.831 -20.223 -18.905 1.00 84.25 73 ARG A CA 1
ATOM 609 C C . ARG A 1 73 ? 12.939 -21.263 -19.084 1.00 84.25 73 ARG A C 1
ATOM 611 O O . ARG A 1 73 ? 12.689 -22.304 -19.676 1.00 84.25 73 ARG A O 1
ATOM 618 N N . VAL A 1 74 ? 14.133 -21.020 -18.542 1.00 81.75 74 VAL A N 1
ATOM 619 C CA . VAL A 1 74 ? 15.238 -21.998 -18.560 1.00 81.75 74 VAL A CA 1
ATOM 620 C C . VAL A 1 74 ? 14.859 -23.268 -17.795 1.00 81.75 74 VAL A C 1
ATOM 622 O O . VAL A 1 74 ? 15.087 -24.368 -18.286 1.00 81.75 74 VAL A O 1
ATOM 625 N N . GLN A 1 75 ? 14.234 -23.138 -16.623 1.00 88.31 75 GLN A N 1
ATOM 626 C CA . GLN A 1 75 ? 13.761 -24.290 -15.851 1.00 88.31 75 GLN A CA 1
ATOM 627 C C . GLN A 1 75 ? 12.676 -25.081 -16.586 1.00 88.31 75 GLN A C 1
ATOM 629 O O . GLN A 1 75 ? 12.669 -26.307 -16.516 1.00 88.31 75 GLN A O 1
ATOM 634 N N . GLN A 1 76 ? 11.774 -24.401 -17.292 1.00 88.06 76 GLN A N 1
ATOM 635 C CA . GLN A 1 76 ? 10.744 -25.043 -18.103 1.00 88.06 76 GLN A CA 1
ATOM 636 C C . GLN A 1 76 ? 11.359 -25.821 -19.271 1.00 88.06 76 GLN A C 1
ATOM 638 O O . GLN A 1 76 ? 11.078 -27.005 -19.414 1.00 88.06 76 GLN A O 1
ATOM 643 N N . LEU A 1 77 ? 12.285 -25.207 -20.016 1.00 84.00 77 LEU A N 1
ATOM 644 C CA . LEU A 1 77 ? 13.011 -25.879 -21.098 1.00 84.00 77 LEU A CA 1
ATOM 645 C C . LEU A 1 77 ? 13.792 -27.102 -20.601 1.00 84.00 77 LEU A C 1
ATOM 647 O O . LEU A 1 77 ? 13.794 -28.138 -21.259 1.00 84.00 77 LEU A O 1
ATOM 651 N N . LEU A 1 78 ? 14.424 -27.009 -19.427 1.00 81.38 78 LEU A N 1
ATOM 652 C CA . LEU A 1 78 ? 15.130 -28.140 -18.826 1.00 81.38 78 LEU A CA 1
ATOM 653 C C . LEU A 1 78 ? 14.166 -29.280 -18.460 1.00 81.38 78 LEU A C 1
ATOM 655 O O . LEU A 1 78 ? 14.468 -30.443 -18.717 1.00 81.38 78 LEU A O 1
ATOM 659 N N . LYS A 1 79 ? 12.996 -28.959 -17.892 1.00 84.25 79 LYS A N 1
ATOM 660 C CA . LYS A 1 79 ? 11.953 -29.952 -17.588 1.00 84.25 79 LYS A CA 1
ATOM 661 C C . LYS A 1 79 ? 11.430 -30.631 -18.854 1.00 84.25 79 LYS A C 1
ATOM 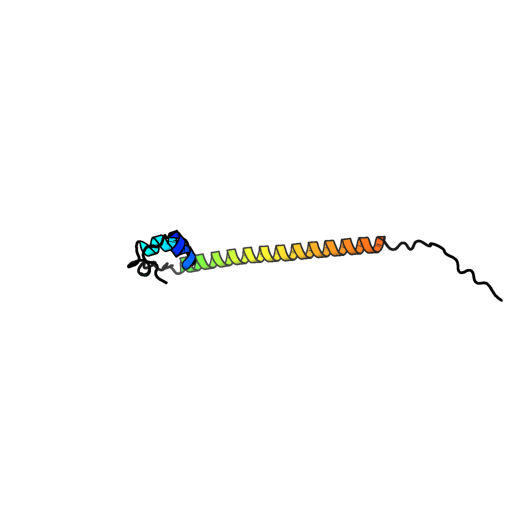663 O O . LYS A 1 79 ? 11.295 -31.852 -18.859 1.00 84.25 79 LYS A O 1
ATOM 668 N N . ASP A 1 80 ? 11.183 -29.865 -19.914 1.00 80.56 80 ASP A N 1
ATOM 669 C CA . ASP A 1 80 ? 10.710 -30.396 -21.194 1.00 80.56 80 ASP A CA 1
ATOM 670 C C . ASP A 1 80 ? 11.767 -31.304 -21.846 1.00 80.56 80 ASP A C 1
ATOM 672 O O . ASP A 1 80 ? 11.443 -32.405 -22.288 1.00 80.56 80 ASP A O 1
ATOM 676 N N . ALA A 1 81 ? 13.046 -30.910 -21.822 1.00 73.94 81 ALA A N 1
ATOM 677 C CA . ALA A 1 81 ? 14.147 -31.724 -22.340 1.00 73.94 81 ALA A CA 1
ATOM 678 C C . ALA A 1 81 ? 14.321 -33.046 -21.570 1.00 73.94 81 ALA A C 1
ATOM 680 O O . ALA A 1 81 ? 14.515 -34.099 -22.179 1.00 73.94 81 ALA A O 1
ATOM 681 N N . ILE A 1 82 ? 14.207 -33.017 -20.237 1.00 74.75 82 ILE A N 1
ATOM 682 C CA . ILE A 1 82 ? 14.243 -34.232 -19.412 1.00 74.75 82 ILE A CA 1
ATOM 683 C C . ILE A 1 82 ? 13.046 -35.133 -19.741 1.00 74.75 82 ILE A C 1
ATOM 685 O O . ILE A 1 82 ? 13.235 -36.334 -19.924 1.00 74.75 82 ILE A O 1
ATOM 689 N N . ARG A 1 83 ? 11.832 -34.574 -19.868 1.00 72.25 83 ARG A N 1
ATOM 690 C CA . ARG A 1 83 ? 10.623 -35.341 -20.215 1.00 72.25 83 ARG A CA 1
ATOM 691 C C . ARG A 1 83 ? 10.775 -36.063 -21.556 1.00 72.25 83 ARG A C 1
ATOM 693 O O . ARG A 1 83 ? 10.542 -37.267 -21.620 1.00 72.25 83 ARG A O 1
ATOM 700 N N . LEU A 1 84 ? 11.253 -35.363 -22.586 1.00 63.84 84 LEU A N 1
ATOM 701 C CA . LEU A 1 84 ? 11.528 -35.949 -23.904 1.00 63.84 84 LEU A CA 1
ATOM 702 C C . LEU A 1 84 ? 12.595 -37.056 -23.841 1.00 63.84 84 LEU A C 1
ATOM 704 O O . LEU A 1 84 ? 12.448 -38.099 -24.475 1.00 63.84 84 LEU A O 1
ATOM 708 N N . GLY A 1 85 ? 13.644 -36.870 -23.034 1.00 59.34 85 GLY A N 1
ATOM 709 C CA . GLY A 1 85 ? 14.685 -37.881 -22.827 1.00 59.34 85 GLY A CA 1
ATOM 710 C C . GLY A 1 85 ? 14.200 -39.156 -22.121 1.00 59.34 85 GLY A C 1
ATOM 711 O O . GLY A 1 85 ? 14.770 -40.226 -22.341 1.00 59.34 85 GLY A O 1
ATOM 712 N N . TYR A 1 86 ? 13.151 -39.069 -21.295 1.00 56.56 86 TYR A N 1
ATOM 713 C CA . TYR A 1 86 ? 12.501 -40.233 -20.681 1.00 56.56 86 TYR A CA 1
ATOM 714 C C . TYR A 1 86 ? 11.576 -40.962 -21.659 1.00 56.56 86 TYR A C 1
ATOM 716 O O . TYR A 1 86 ? 11.636 -42.188 -21.736 1.00 56.56 86 TYR A O 1
ATOM 724 N N . GLU A 1 87 ? 10.777 -40.239 -22.448 1.00 54.81 87 GLU A N 1
ATOM 725 C CA . GLU A 1 87 ? 9.879 -40.857 -23.436 1.00 54.81 87 GLU A CA 1
ATOM 726 C C . GLU A 1 87 ? 10.656 -41.640 -24.506 1.00 54.81 87 GLU A C 1
ATOM 728 O O . GLU A 1 87 ? 10.280 -42.759 -24.857 1.00 54.81 87 GLU A O 1
ATOM 733 N N . HIS A 1 88 ? 11.822 -41.140 -24.927 1.00 54.44 88 HIS A N 1
ATOM 734 C CA . HIS A 1 88 ? 12.675 -41.831 -25.899 1.00 54.44 88 HIS A CA 1
ATOM 735 C C . HIS A 1 88 ? 13.349 -43.112 -25.364 1.00 54.44 88 HIS A C 1
ATOM 737 O O . HIS A 1 88 ? 13.769 -43.955 -26.157 1.00 54.44 88 HIS A O 1
ATOM 743 N N . LYS A 1 89 ? 13.453 -43.291 -24.037 1.00 52.56 89 LYS A N 1
ATOM 744 C CA . LYS A 1 89 ? 14.017 -44.505 -23.409 1.00 52.56 89 LYS A CA 1
ATOM 745 C C . LYS A 1 89 ? 12.987 -45.620 -23.193 1.00 52.56 89 LYS A C 1
ATOM 747 O O . LYS A 1 89 ? 13.389 -46.761 -22.970 1.00 52.56 89 LYS A O 1
ATOM 752 N N . ILE A 1 90 ? 11.688 -45.314 -23.259 1.00 52.28 90 ILE A N 1
ATOM 753 C CA . ILE A 1 90 ? 10.599 -46.282 -23.025 1.00 52.28 90 ILE A CA 1
ATOM 754 C C . ILE A 1 90 ? 10.243 -47.062 -24.308 1.00 52.28 90 ILE A C 1
ATOM 756 O O . ILE A 1 90 ? 9.664 -48.145 -24.235 1.00 52.28 90 ILE A O 1
ATOM 760 N N . ALA A 1 91 ? 10.674 -46.605 -25.486 1.00 46.56 91 ALA A N 1
ATOM 761 C CA . ALA A 1 91 ? 10.486 -47.323 -26.746 1.00 46.56 91 ALA A CA 1
ATOM 762 C C . ALA A 1 91 ? 11.518 -48.456 -26.940 1.00 46.56 91 ALA A C 1
ATOM 764 O O . ALA A 1 91 ? 12.397 -48.394 -27.797 1.00 46.56 91 ALA A O 1
ATOM 765 N N . LYS A 1 92 ? 11.397 -49.533 -26.159 1.00 52.56 92 LYS A N 1
ATOM 766 C CA . LYS A 1 92 ? 11.830 -50.868 -26.597 1.00 52.56 92 LYS A CA 1
ATOM 767 C C . LYS A 1 92 ? 10.579 -51.732 -26.744 1.00 52.56 92 LYS A C 1
ATOM 769 O O . LYS A 1 92 ? 10.026 -52.131 -25.718 1.00 52.56 92 LYS A O 1
ATOM 774 N N . PRO A 1 93 ? 10.101 -52.030 -27.965 1.00 47.38 93 PRO A N 1
ATOM 775 C CA . PRO A 1 93 ? 8.995 -52.957 -28.117 1.00 47.38 93 PRO A CA 1
ATOM 776 C C . PRO A 1 93 ? 9.470 -54.348 -27.684 1.00 47.38 93 PRO A C 1
ATOM 778 O O . PRO A 1 93 ? 10.328 -54.964 -28.315 1.00 47.38 93 PRO A O 1
ATOM 781 N N . ARG A 1 94 ? 8.926 -54.831 -26.562 1.00 39.88 94 ARG A N 1
ATOM 782 C CA . ARG A 1 94 ? 8.948 -56.250 -26.214 1.00 39.88 94 ARG A CA 1
ATOM 783 C C . ARG A 1 94 ? 8.161 -56.984 -27.296 1.00 39.88 94 ARG A C 1
ATOM 785 O O . ARG A 1 94 ? 6.945 -56.850 -27.374 1.00 39.88 94 ARG A O 1
ATOM 792 N N . PHE A 1 95 ? 8.858 -57.759 -28.117 1.00 49.50 95 PHE A N 1
ATOM 793 C CA . PHE A 1 95 ? 8.240 -58.861 -28.841 1.00 49.50 95 PHE A CA 1
ATOM 794 C C . PHE A 1 95 ? 7.684 -59.839 -27.801 1.00 49.50 95 PHE A C 1
ATOM 796 O O . PHE A 1 95 ? 8.446 -60.542 -27.141 1.00 49.50 95 PHE A O 1
ATOM 803 N N . THR A 1 96 ? 6.365 -59.871 -27.636 1.00 41.31 96 THR A N 1
ATOM 804 C CA . THR A 1 96 ? 5.668 -60.962 -26.947 1.00 41.31 96 THR A CA 1
ATOM 805 C C . THR A 1 96 ? 4.582 -61.519 -27.855 1.00 41.31 96 THR A C 1
ATOM 807 O O . THR A 1 96 ? 3.650 -60.813 -28.231 1.00 41.31 96 THR A O 1
ATOM 810 N N . LEU A 1 97 ? 4.787 -62.791 -28.206 1.00 44.00 97 LEU A N 1
ATOM 811 C CA . LEU A 1 97 ? 3.864 -63.769 -28.782 1.00 44.00 97 LEU A CA 1
ATOM 812 C C . LEU A 1 97 ? 2.392 -63.582 -28.365 1.00 44.00 97 LEU A C 1
ATOM 814 O O . LEU A 1 97 ? 2.128 -63.334 -27.192 1.00 44.00 97 LEU A O 1
ATOM 818 N N . CYS A 1 98 ? 1.453 -63.893 -29.273 1.00 35.38 98 CYS A N 1
ATOM 819 C CA . CYS A 1 98 ? 0.594 -65.082 -29.112 1.00 35.38 98 CYS A CA 1
ATOM 820 C C . CYS A 1 98 ? -0.341 -65.344 -30.313 1.00 35.38 98 CYS A C 1
ATOM 822 O O . CYS A 1 98 ? -1.149 -64.505 -30.696 1.00 35.38 98 CYS A O 1
ATOM 824 N N . HIS A 1 99 ? -0.191 -66.558 -30.858 1.00 41.00 99 HIS A N 1
ATOM 825 C CA . HIS A 1 99 ? -1.179 -67.458 -31.466 1.00 41.00 99 HIS A CA 1
ATOM 826 C C . HIS A 1 99 ? -2.419 -66.879 -32.170 1.00 41.00 99 HIS A C 1
ATOM 828 O O . HIS A 1 99 ? -3.413 -66.531 -31.537 1.00 41.00 99 HIS A O 1
ATOM 834 N N . LYS A 1 100 ? -2.445 -67.011 -33.503 1.00 39.16 100 LYS A N 1
ATOM 835 C CA . LYS A 1 100 ? -3.682 -67.329 -34.227 1.00 39.16 100 LYS A CA 1
ATOM 836 C C . LYS A 1 100 ? -3.644 -68.802 -34.625 1.00 39.16 100 LYS A C 1
ATOM 838 O O . LYS A 1 100 ? -3.024 -69.164 -35.617 1.00 39.16 100 LYS A O 1
ATOM 843 N N . ASN A 1 101 ? -4.299 -69.636 -33.822 1.00 43.06 101 ASN A N 1
ATOM 844 C CA . ASN A 1 101 ? -4.781 -70.934 -34.276 1.00 43.06 101 ASN A CA 1
ATOM 845 C C . ASN A 1 101 ? -5.924 -70.664 -35.263 1.00 43.06 101 ASN A C 1
ATOM 847 O O . ASN A 1 101 ? -6.905 -70.022 -34.889 1.00 43.06 101 ASN A O 1
ATOM 851 N N . ALA A 1 102 ? -5.799 -71.131 -36.501 1.00 37.22 102 ALA A N 1
ATOM 852 C CA . ALA A 1 102 ? -6.898 -71.190 -37.457 1.00 37.22 102 ALA A CA 1
ATOM 853 C C . ALA A 1 102 ? -7.130 -72.667 -37.813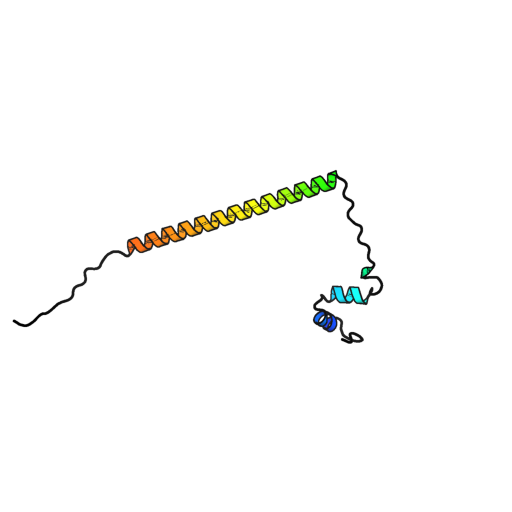 1.00 37.22 102 ALA A C 1
ATOM 855 O O . ALA A 1 102 ? -6.216 -73.288 -38.354 1.00 37.22 102 ALA A O 1
ATOM 856 N N . PRO A 1 103 ? -8.290 -73.256 -37.476 1.00 41.56 103 PRO A N 1
ATOM 857 C CA . PRO A 1 103 ? -8.718 -74.525 -38.044 1.00 41.56 103 PRO A CA 1
ATOM 858 C C . PRO A 1 103 ? -9.669 -74.299 -39.236 1.00 41.56 103 PRO A C 1
ATOM 860 O O . PRO A 1 103 ? -10.361 -73.282 -39.281 1.00 41.56 103 PRO A O 1
ATOM 863 N N . PHE A 1 104 ? -9.735 -75.309 -40.116 1.00 36.47 104 PHE A N 1
ATOM 864 C CA . PHE A 1 104 ? -10.617 -75.471 -41.292 1.00 36.47 104 PHE A CA 1
ATOM 865 C C . PHE A 1 104 ? -10.221 -74.582 -42.490 1.00 36.47 104 PHE A C 1
ATOM 867 O O . PHE A 1 104 ? -10.322 -73.362 -42.425 1.00 36.47 104 PHE A O 1
ATOM 874 N N . LEU A 1 105 ? -9.679 -75.121 -43.588 1.00 36.28 105 LEU A N 1
ATOM 875 C CA . LEU A 1 105 ? -10.173 -76.202 -44.457 1.00 36.28 105 LEU A CA 1
ATOM 876 C C . LEU A 1 105 ? -9.035 -77.015 -45.090 1.00 36.28 105 LEU A C 1
ATOM 878 O O . LEU A 1 105 ? -8.005 -76.395 -45.439 1.00 36.28 105 LEU A O 1
#

Organism: NCBI:txid67801

Foldseek 3Di:
DDPPPDDLVVVCVVVVHDSVLSVVCVVPVVCSVVPDDPDPPDDPVRVVVVVVVVVVVVVVVVVVVVVVVVVVVVVVVVVVVVVVVVVVVVPDDPPDDDDDDDDDD

Secondary structure (DSSP, 8-state):
---TT--HHHHHHHTT--HHHHHHHHHTTTTTTT--PPP----HHHHHHHHHHHHHHHHHHHHHHHHHHHHHHHHHHHHHHHHHHHHHHH---------------

pLDDT: mean 75.64, std 16.67, range [35.38, 94.69]